Protein AF-A0A9X0UKI7-F1 (afdb_monomer_lite)

pLDDT: mean 76.31, std 12.44, range [41.66, 95.06]

Radius of gyration: 17.37 Å; chains: 1; bounding box: 37×34×58 Å

Foldseek 3Di:
DKKKWKKFKDKDWDFDDDPPDTQTAIEIDIDTPFIEPDDDPDDDPRIDIDIDDAQDDLQAKKKWKKWWKWFADPSGYIYIDMDTPAMDRDPVQSVQQQVQQVVQQVVPVPQRDQKGWGWYQDRVRDTDTDIDGDPQRPDGMGGDGIDIDTHHYDD

Structure (mmCIF, N/CA/C/O backbone):
data_AF-A0A9X0UKI7-F1
#
_entry.id   AF-A0A9X0UKI7-F1
#
loop_
_atom_site.group_PDB
_atom_site.id
_atom_site.type_symbol
_atom_site.label_atom_id
_atom_site.label_alt_id
_atom_site.label_comp_id
_atom_site.label_asym_id
_atom_site.label_entity_id
_atom_site.label_seq_id
_atom_site.pdbx_PDB_ins_code
_atom_site.Cartn_x
_atom_site.Cartn_y
_atom_site.Cartn_z
_atom_site.occupancy
_atom_site.B_iso_or_equiv
_atom_site.auth_seq_id
_atom_site.auth_comp_id
_atom_site.auth_asym_id
_atom_site.auth_atom_id
_atom_site.pdbx_PDB_model_num
ATOM 1 N N . MET A 1 1 ? -9.272 -5.721 16.093 1.00 71.44 1 MET A N 1
ATOM 2 C CA . MET A 1 1 ? -9.821 -6.821 15.276 1.00 71.44 1 MET A CA 1
ATOM 3 C C . MET A 1 1 ? -8.722 -7.386 14.375 1.00 71.44 1 MET A C 1
ATOM 5 O O . MET A 1 1 ? -7.779 -6.663 14.072 1.00 71.44 1 MET A O 1
ATOM 9 N N . ASN A 1 2 ? -8.789 -8.667 13.996 1.00 71.94 2 ASN A N 1
ATOM 10 C CA . ASN A 1 2 ? -7.942 -9.182 12.913 1.00 71.94 2 ASN A CA 1
ATOM 11 C C . ASN A 1 2 ? -8.620 -8.828 11.590 1.00 71.94 2 ASN A C 1
ATOM 13 O O . ASN A 1 2 ? -9.802 -9.121 11.426 1.00 71.94 2 ASN A O 1
ATOM 17 N N . LEU A 1 3 ? -7.880 -8.199 10.688 1.00 77.31 3 LEU A N 1
ATOM 18 C CA . LEU A 1 3 ? -8.311 -7.898 9.335 1.00 77.31 3 LEU A CA 1
ATOM 19 C C . LEU A 1 3 ? -7.463 -8.732 8.380 1.00 77.31 3 LEU A C 1
ATOM 21 O O . LEU A 1 3 ? -6.238 -8.747 8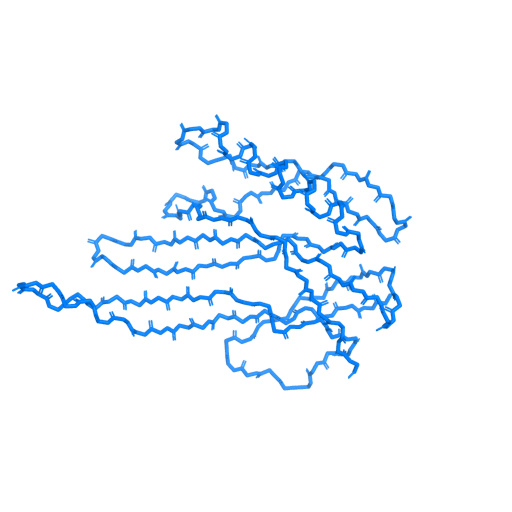.489 1.00 77.31 3 LEU A O 1
ATOM 25 N N . TYR A 1 4 ? -8.102 -9.419 7.450 1.00 80.56 4 TYR A N 1
ATOM 26 C CA . TYR A 1 4 ? -7.416 -10.143 6.396 1.00 80.56 4 TYR A CA 1
ATOM 27 C C . TYR A 1 4 ? -7.635 -9.402 5.088 1.00 80.56 4 TYR A C 1
ATOM 29 O O . TYR A 1 4 ? -8.767 -9.316 4.614 1.00 80.56 4 TYR A O 1
ATOM 37 N N . ILE A 1 5 ? -6.576 -8.849 4.509 1.00 81.19 5 ILE A N 1
ATOM 38 C CA . ILE A 1 5 ? -6.685 -8.158 3.226 1.00 81.19 5 ILE A CA 1
ATOM 39 C C . ILE A 1 5 ? -6.428 -9.166 2.124 1.00 81.19 5 ILE A C 1
ATOM 41 O O . ILE A 1 5 ? -5.405 -9.849 2.123 1.00 81.19 5 ILE A O 1
ATOM 45 N N . LEU A 1 6 ? -7.403 -9.273 1.228 1.00 80.81 6 LEU A N 1
ATOM 46 C CA . LEU A 1 6 ? -7.337 -10.116 0.051 1.00 80.81 6 LEU A CA 1
ATOM 47 C C . LEU A 1 6 ? -6.743 -9.299 -1.091 1.00 80.81 6 LEU A C 1
ATOM 49 O O . LEU A 1 6 ? -7.315 -8.287 -1.507 1.00 80.81 6 LEU A O 1
ATOM 53 N N . THR A 1 7 ? -5.594 -9.750 -1.566 1.00 79.25 7 THR A N 1
ATOM 54 C CA . THR A 1 7 ? -4.892 -9.187 -2.711 1.00 79.25 7 THR A CA 1
ATOM 55 C C . THR A 1 7 ? -5.012 -10.174 -3.867 1.00 79.25 7 THR A C 1
ATOM 57 O O . THR A 1 7 ? -5.060 -11.393 -3.662 1.00 79.25 7 THR A O 1
ATOM 60 N N . GLU A 1 8 ? -5.124 -9.658 -5.083 1.00 76.94 8 GLU A N 1
ATOM 61 C CA . GLU A 1 8 ? -5.239 -10.477 -6.284 1.00 76.94 8 GLU A CA 1
ATOM 62 C C . GLU A 1 8 ? -4.305 -9.945 -7.372 1.00 76.94 8 GLU A C 1
ATOM 64 O O . GLU A 1 8 ? -4.184 -8.735 -7.584 1.00 76.94 8 GLU A O 1
ATOM 69 N N . GLU A 1 9 ? -3.650 -10.875 -8.061 1.00 71.75 9 GLU A N 1
ATOM 70 C CA . GLU A 1 9 ? -2.909 -10.601 -9.287 1.00 71.75 9 GLU A CA 1
ATOM 71 C C . GLU A 1 9 ? -3.689 -11.180 -10.467 1.00 71.75 9 GLU A C 1
ATOM 73 O O . GLU A 1 9 ? -4.000 -12.374 -10.514 1.00 71.75 9 GLU A O 1
ATOM 78 N N . VAL A 1 10 ? -4.032 -10.318 -11.420 1.00 71.25 10 VAL A N 1
ATOM 79 C CA . VAL A 1 10 ? -4.778 -10.679 -12.622 1.00 71.25 10 VAL A CA 1
ATOM 80 C C . VAL A 1 10 ? -3.859 -10.546 -13.822 1.00 71.25 10 VAL A C 1
ATOM 82 O O . VAL A 1 10 ? -3.583 -9.451 -14.304 1.00 71.25 10 VAL A O 1
ATOM 85 N N . THR A 1 11 ? -3.399 -11.684 -14.323 1.00 69.06 11 THR A N 1
ATOM 86 C CA . THR A 1 11 ? -2.570 -11.762 -15.524 1.00 69.06 11 THR A CA 1
ATOM 87 C C . THR A 1 11 ? -3.441 -11.923 -16.766 1.00 69.06 11 THR A C 1
ATOM 89 O O . THR A 1 11 ? -4.299 -12.805 -16.828 1.00 69.06 11 THR A O 1
ATOM 92 N N . ARG A 1 12 ? -3.218 -11.075 -17.772 1.00 66.94 12 ARG A N 1
ATOM 93 C CA . ARG A 1 12 ? -3.866 -11.139 -19.086 1.00 66.94 12 ARG A CA 1
ATOM 94 C C . ARG A 1 12 ? -2.838 -11.063 -20.206 1.00 66.94 12 ARG A C 1
ATOM 96 O O . ARG A 1 12 ? -1.921 -10.245 -20.164 1.00 66.94 12 ARG A O 1
ATOM 103 N N . ASP A 1 13 ? -3.041 -11.874 -21.236 1.00 65.00 13 ASP A N 1
ATOM 104 C CA . ASP A 1 13 ? -2.265 -11.781 -22.468 1.00 65.00 13 ASP A CA 1
ATOM 105 C C . ASP A 1 13 ? -2.752 -10.589 -23.293 1.00 65.00 13 ASP A C 1
ATOM 107 O O . ASP A 1 13 ? -3.955 -10.393 -23.501 1.00 65.00 13 ASP A O 1
ATOM 111 N N . VAL A 1 14 ? -1.812 -9.778 -23.763 1.00 59.47 14 VAL A N 1
ATOM 112 C CA . VAL A 1 14 ? -2.074 -8.611 -24.596 1.00 59.47 14 VAL A CA 1
ATOM 113 C C . VAL A 1 14 ? -1.298 -8.757 -25.893 1.00 59.47 14 VAL A C 1
ATOM 115 O O . VAL A 1 14 ? -0.071 -8.818 -25.917 1.00 59.47 14 VAL A O 1
ATOM 118 N N . VAL A 1 15 ? -2.039 -8.784 -26.997 1.00 54.75 15 VAL A N 1
ATOM 119 C CA . VAL A 1 15 ? -1.458 -8.739 -28.338 1.00 54.75 15 VAL A CA 1
ATOM 120 C C . VAL A 1 15 ? -1.460 -7.287 -28.792 1.00 54.75 15 VAL A C 1
ATOM 122 O O . VAL A 1 15 ? -2.512 -6.732 -29.126 1.00 54.75 15 VAL A O 1
ATOM 125 N N . ALA A 1 16 ? -0.286 -6.660 -28.799 1.00 53.72 16 ALA A N 1
ATOM 126 C CA . ALA A 1 16 ? -0.108 -5.367 -29.442 1.00 53.72 16 ALA A CA 1
ATOM 127 C C . ALA A 1 16 ? 0.205 -5.607 -30.925 1.00 53.72 16 ALA A C 1
ATOM 129 O O . ALA A 1 16 ? 1.275 -6.105 -31.275 1.00 53.72 16 ALA A O 1
ATOM 130 N N . LYS A 1 17 ? -0.743 -5.266 -31.806 1.00 43.34 17 LYS A N 1
ATOM 131 C CA . LYS A 1 17 ? -0.506 -5.251 -33.255 1.00 43.34 17 LYS A CA 1
ATOM 132 C C . LYS A 1 17 ? 0.257 -3.985 -33.628 1.00 43.34 17 LYS A C 1
ATOM 134 O O . LYS A 1 17 ? -0.356 -2.933 -33.802 1.00 43.34 17 LYS A O 1
ATOM 139 N N . GLU A 1 18 ? 1.569 -4.092 -33.797 1.00 45.00 18 GLU A N 1
ATOM 140 C CA . GLU A 1 18 ? 2.322 -3.116 -34.585 1.00 45.00 18 GLU A CA 1
ATOM 141 C C . GLU A 1 18 ? 2.541 -3.629 -36.010 1.00 45.00 18 GLU A C 1
ATOM 143 O O . GLU A 1 18 ? 2.506 -4.825 -36.284 1.00 45.00 18 GLU A O 1
ATOM 148 N N . VAL A 1 19 ? 2.732 -2.689 -36.940 1.00 45.59 19 VAL A N 1
ATOM 149 C CA . VAL A 1 19 ? 2.633 -2.850 -38.405 1.00 45.59 19 VAL A CA 1
ATOM 150 C C . VAL A 1 19 ? 3.577 -3.913 -38.994 1.00 45.59 19 VAL A C 1
ATOM 152 O O . VAL A 1 19 ? 3.415 -4.266 -40.160 1.00 45.59 19 VAL A O 1
ATOM 155 N N . TYR A 1 20 ? 4.511 -4.477 -38.220 1.00 41.66 20 TYR A N 1
ATOM 156 C CA . TYR A 1 20 ? 5.420 -5.502 -38.726 1.00 41.66 20 TYR A CA 1
ATOM 157 C C . TYR A 1 20 ? 5.582 -6.772 -37.884 1.00 41.66 20 TYR A C 1
ATOM 159 O O . TYR A 1 20 ? 5.906 -7.766 -38.520 1.00 41.66 20 TYR A O 1
ATOM 167 N N . TRP A 1 21 ? 5.286 -6.817 -36.572 1.00 42.66 21 TRP A N 1
ATOM 168 C CA . TRP A 1 21 ? 5.357 -8.037 -35.733 1.00 42.66 21 TRP A CA 1
ATOM 169 C C . TRP A 1 21 ? 4.210 -8.097 -34.705 1.00 42.66 21 TRP A C 1
ATOM 171 O O . TRP A 1 21 ? 3.807 -7.068 -34.163 1.00 42.66 21 TRP A O 1
ATOM 181 N N . ASP A 1 22 ? 3.707 -9.305 -34.416 1.00 48.62 22 ASP A N 1
ATOM 182 C CA . ASP A 1 22 ? 2.845 -9.537 -33.251 1.00 48.62 22 ASP A CA 1
ATOM 183 C C . ASP A 1 22 ? 3.731 -9.506 -31.996 1.00 48.62 22 ASP A C 1
ATOM 185 O O . ASP A 1 22 ? 4.497 -10.441 -31.756 1.00 48.62 22 ASP A O 1
ATOM 189 N N . ASN A 1 23 ? 3.645 -8.440 -31.196 1.00 49.34 23 ASN A N 1
ATOM 190 C CA . ASN A 1 23 ? 4.264 -8.428 -29.873 1.00 49.34 23 ASN A CA 1
ATOM 191 C C . ASN A 1 23 ? 3.319 -9.130 -28.896 1.00 49.34 23 ASN A C 1
ATOM 193 O O . ASN A 1 23 ? 2.223 -8.641 -28.602 1.00 49.34 23 ASN A O 1
ATOM 197 N N . TRP A 1 24 ? 3.753 -10.294 -28.417 1.00 53.22 24 TRP A N 1
ATOM 198 C CA . TRP A 1 24 ? 3.101 -11.024 -27.338 1.00 53.22 24 TRP A CA 1
ATOM 199 C C . TRP A 1 24 ? 3.631 -10.458 -26.027 1.00 53.22 24 TRP A C 1
ATOM 201 O O . TRP A 1 24 ? 4.772 -10.717 -25.658 1.00 53.22 24 TRP A O 1
ATOM 211 N N . GLY A 1 25 ? 2.821 -9.643 -25.360 1.00 55.75 25 GLY A N 1
ATOM 212 C CA . GLY A 1 25 ? 3.113 -9.151 -24.022 1.00 55.75 25 GLY A CA 1
ATOM 213 C C . GLY A 1 25 ? 2.122 -9.750 -23.037 1.00 55.75 25 GLY A C 1
ATOM 214 O O . GLY A 1 25 ? 0.936 -9.866 -23.330 1.00 55.75 25 GLY A O 1
ATOM 215 N N . THR A 1 26 ? 2.578 -10.107 -21.849 1.00 58.62 26 THR A N 1
ATOM 216 C CA . THR A 1 26 ? 1.676 -10.381 -20.731 1.00 58.62 26 THR A CA 1
ATOM 217 C C . THR A 1 26 ? 1.580 -9.112 -19.893 1.00 58.62 26 THR A C 1
ATOM 219 O O . THR A 1 26 ? 2.606 -8.476 -19.679 1.00 58.62 26 THR A O 1
ATOM 222 N N . ILE A 1 27 ? 0.378 -8.731 -19.449 1.00 63.00 27 ILE A N 1
ATOM 223 C CA . ILE A 1 27 ? 0.159 -7.679 -18.447 1.00 63.00 27 ILE A CA 1
ATOM 224 C C . ILE A 1 27 ? -0.405 -8.337 -17.194 1.00 63.00 27 ILE A C 1
ATOM 226 O O . ILE A 1 27 ? -1.475 -8.942 -17.240 1.00 63.00 27 ILE A O 1
ATOM 230 N N . THR A 1 28 ? 0.288 -8.183 -16.072 1.00 66.19 28 THR A N 1
ATOM 231 C CA . THR A 1 28 ? -0.231 -8.547 -14.748 1.00 66.19 28 THR A CA 1
ATOM 232 C C . THR A 1 28 ? -0.682 -7.283 -14.024 1.00 66.19 28 THR A C 1
ATOM 234 O O . THR A 1 28 ? 0.074 -6.326 -13.919 1.00 66.19 28 THR A O 1
ATOM 237 N N . ASP A 1 29 ? -1.929 -7.256 -13.561 1.00 67.69 29 ASP A N 1
ATOM 238 C CA . ASP A 1 29 ? -2.512 -6.151 -12.801 1.00 67.69 29 ASP A CA 1
ATOM 239 C C . ASP A 1 29 ? -2.697 -6.567 -11.332 1.00 67.69 29 ASP A C 1
ATOM 241 O O . ASP A 1 29 ? -3.151 -7.674 -11.052 1.00 67.69 29 ASP A O 1
ATOM 245 N N . TYR A 1 30 ? -2.380 -5.672 -10.390 1.00 73.19 30 TYR A N 1
ATOM 246 C CA . TYR A 1 30 ? -2.591 -5.888 -8.952 1.00 73.19 30 TYR A CA 1
ATOM 247 C C . TYR A 1 30 ? -3.797 -5.096 -8.426 1.00 73.19 30 TYR A C 1
ATOM 249 O O . TYR A 1 30 ? -3.883 -3.861 -8.587 1.00 73.19 30 TYR A O 1
ATOM 257 N N . SER A 1 31 ? -4.696 -5.792 -7.727 1.00 73.50 31 SER A N 1
ATOM 258 C CA . SER A 1 31 ? -5.877 -5.220 -7.075 1.00 73.50 31 SER A CA 1
ATOM 259 C C . SER A 1 31 ? -6.088 -5.731 -5.648 1.00 73.50 31 SER A C 1
ATOM 261 O O . SER A 1 31 ? -5.540 -6.740 -5.208 1.00 73.50 31 SER A O 1
ATOM 263 N N . LEU A 1 32 ? -6.882 -4.965 -4.897 1.00 77.94 32 LEU A N 1
ATOM 264 C CA . LEU A 1 32 ? -7.380 -5.340 -3.579 1.00 77.94 32 LEU A CA 1
ATOM 265 C C . LEU A 1 32 ? -8.848 -5.730 -3.717 1.00 77.94 32 LEU A C 1
ATOM 267 O O . LEU A 1 32 ? -9.674 -4.884 -4.061 1.00 77.94 32 LEU A O 1
ATOM 271 N N . SER A 1 33 ? -9.174 -6.985 -3.430 1.00 73.38 33 SER A N 1
ATOM 272 C CA . SER A 1 33 ? -10.542 -7.494 -3.566 1.00 73.38 33 SER A CA 1
ATOM 273 C C . SER A 1 33 ? -11.407 -7.159 -2.341 1.00 73.38 33 SER A C 1
ATOM 275 O O . SER A 1 33 ? -12.632 -7.149 -2.438 1.00 73.38 33 SER A O 1
ATOM 277 N N . GLY A 1 34 ? -10.796 -6.901 -1.177 1.00 76.50 34 GLY A N 1
ATOM 278 C CA . GLY A 1 34 ? -11.511 -6.485 0.035 1.00 76.50 34 GLY A CA 1
ATOM 279 C C . GLY A 1 34 ? -10.775 -6.783 1.343 1.00 76.50 34 GLY A C 1
ATOM 280 O O . GLY A 1 34 ? -9.768 -7.494 1.367 1.00 76.50 34 GLY A O 1
ATOM 281 N N . ALA A 1 35 ? -11.305 -6.243 2.441 1.00 81.88 35 ALA A N 1
ATOM 282 C CA . ALA A 1 35 ? -10.821 -6.472 3.796 1.00 81.88 35 ALA A CA 1
ATOM 283 C C . ALA A 1 35 ? -11.812 -7.344 4.572 1.00 81.88 35 ALA A C 1
ATOM 285 O O . ALA A 1 35 ? -12.956 -6.958 4.768 1.00 81.88 35 ALA A O 1
ATOM 286 N N . TYR A 1 36 ? -11.382 -8.506 5.048 1.00 81.56 36 TYR A N 1
ATOM 287 C CA . TYR A 1 36 ? -12.255 -9.503 5.659 1.00 81.56 36 TYR A CA 1
ATOM 288 C C . TYR A 1 36 ? -12.027 -9.593 7.166 1.00 81.56 36 TYR A C 1
ATOM 290 O O . TYR A 1 36 ? -10.890 -9.672 7.631 1.00 81.56 36 TYR A O 1
ATOM 298 N N . ILE A 1 37 ? -13.109 -9.638 7.944 1.00 79.88 37 ILE A N 1
ATOM 299 C CA . ILE A 1 37 ? -13.035 -9.842 9.404 1.00 79.88 37 ILE A CA 1
ATOM 300 C C . ILE A 1 37 ? -12.717 -11.307 9.740 1.00 79.88 37 ILE A C 1
ATOM 302 O O . ILE A 1 37 ? -12.053 -11.621 10.733 1.00 79.88 37 ILE A O 1
ATOM 306 N N . LYS A 1 38 ? -13.184 -12.223 8.891 1.00 79.06 38 LYS A N 1
ATOM 307 C CA . LYS A 1 38 ? -12.922 -13.659 8.980 1.00 79.06 38 LYS A CA 1
ATOM 308 C C . LYS A 1 38 ? -12.142 -14.099 7.759 1.00 79.06 38 LYS A C 1
ATOM 310 O O . LYS A 1 38 ? -12.453 -13.693 6.646 1.00 79.06 38 LYS A O 1
ATOM 315 N N . LYS A 1 39 ? -11.148 -14.960 7.962 1.00 76.56 39 LYS A N 1
ATOM 316 C CA . LYS A 1 39 ? -10.405 -15.550 6.852 1.00 76.56 39 LYS A CA 1
ATOM 317 C C . LYS A 1 39 ? -11.376 -16.384 5.992 1.00 76.56 39 LYS A C 1
ATOM 319 O O . LYS A 1 39 ? -11.973 -17.308 6.543 1.00 76.56 39 LYS A O 1
ATOM 324 N N . PRO A 1 40 ? -11.539 -16.091 4.690 1.00 71.31 40 PRO A N 1
ATOM 325 C CA . PRO A 1 40 ? -12.287 -16.939 3.771 1.00 71.31 40 PRO A CA 1
ATOM 326 C C . PRO A 1 40 ? -11.717 -18.360 3.758 1.00 71.31 40 PRO A C 1
ATOM 328 O O . PRO A 1 40 ? -10.499 -18.550 3.751 1.00 71.31 40 PRO A O 1
ATOM 331 N N . GLU A 1 41 ? -12.596 -19.360 3.747 1.00 72.69 41 GLU A N 1
ATOM 332 C CA . GLU A 1 41 ? -12.198 -20.775 3.794 1.00 72.69 41 GLU A CA 1
ATOM 333 C C . GLU A 1 41 ? -11.574 -21.264 2.478 1.00 72.69 41 GLU A C 1
ATOM 335 O O . GLU A 1 41 ? -10.775 -22.199 2.481 1.00 72.69 41 GLU A O 1
ATOM 340 N N . LEU A 1 42 ? -11.903 -20.617 1.354 1.00 71.81 42 LEU A N 1
ATOM 341 C CA . LEU A 1 42 ? -11.420 -20.975 0.023 1.00 71.81 42 LEU A CA 1
ATOM 342 C C . LEU A 1 42 ? -10.866 -19.744 -0.694 1.00 71.81 42 LEU A C 1
ATOM 344 O O . LEU A 1 42 ? -11.585 -18.776 -0.938 1.00 71.81 42 LEU A O 1
ATOM 348 N N . LEU A 1 43 ? -9.590 -19.816 -1.069 1.00 73.56 43 LEU A N 1
ATOM 349 C CA . LEU A 1 43 ? -8.935 -18.840 -1.934 1.00 73.56 43 LEU A CA 1
ATOM 350 C C . LEU A 1 43 ? -8.891 -19.384 -3.360 1.00 73.56 43 LEU A C 1
ATOM 352 O O . LEU A 1 43 ? -8.553 -20.549 -3.580 1.00 73.56 43 LEU A O 1
ATOM 356 N N . LYS A 1 44 ? -9.244 -18.547 -4.336 1.00 75.62 44 LYS A N 1
ATOM 357 C CA . LYS A 1 44 ? -9.064 -18.885 -5.752 1.00 75.62 44 LYS A CA 1
ATOM 358 C C . LYS A 1 44 ? -7.568 -18.798 -6.109 1.00 75.62 44 LYS A C 1
ATOM 360 O O . LYS A 1 44 ? -6.834 -18.061 -5.449 1.00 75.62 44 LYS A O 1
ATOM 365 N N . PRO A 1 45 ? -7.102 -19.498 -7.159 1.00 71.44 45 PRO A N 1
ATOM 366 C CA . PRO A 1 45 ? -5.749 -19.301 -7.681 1.00 71.44 45 PRO A CA 1
ATOM 367 C C . PRO A 1 45 ? -5.454 -17.812 -7.932 1.00 71.44 45 PRO A C 1
ATOM 369 O O . PRO A 1 45 ? -6.345 -17.076 -8.356 1.00 71.44 45 PRO A O 1
ATOM 372 N N . GLY A 1 46 ? -4.233 -17.367 -7.620 1.00 66.44 46 GLY A N 1
ATOM 373 C CA . GLY A 1 46 ? -3.815 -15.961 -7.754 1.00 66.44 46 GLY A CA 1
ATOM 374 C C . GLY A 1 46 ? -4.259 -15.026 -6.621 1.00 66.44 46 GLY A C 1
ATOM 375 O O . GLY A 1 46 ? -3.902 -13.854 -6.637 1.00 66.44 46 GLY A O 1
ATOM 376 N N . HIS A 1 47 ? -5.005 -15.523 -5.628 1.00 72.88 47 HIS A N 1
ATOM 377 C CA . HIS A 1 47 ? -5.359 -14.741 -4.444 1.00 72.88 47 HIS A CA 1
ATOM 378 C C . HIS A 1 47 ? -4.358 -14.980 -3.316 1.00 72.88 47 HIS A C 1
ATOM 380 O O . HIS A 1 47 ? -4.054 -16.129 -2.977 1.00 72.88 47 HIS A O 1
ATOM 386 N N . GLN A 1 48 ? -3.908 -13.899 -2.688 1.00 76.19 48 GLN A N 1
ATOM 387 C CA . GLN A 1 48 ? -3.098 -13.944 -1.478 1.00 76.19 48 GLN A CA 1
ATOM 388 C C . GLN A 1 48 ? -3.809 -13.222 -0.335 1.00 76.19 48 GLN A C 1
ATOM 390 O O . GLN A 1 48 ? -4.673 -12.371 -0.539 1.00 76.19 48 GLN A O 1
ATOM 395 N N . MET A 1 49 ? -3.479 -13.614 0.895 1.00 73.06 49 MET A N 1
ATOM 396 C CA . MET A 1 49 ? -4.026 -12.977 2.083 1.00 73.06 49 MET A CA 1
ATOM 397 C C . MET A 1 49 ? -2.936 -12.620 3.061 1.00 73.06 49 MET A C 1
ATOM 399 O O . MET A 1 49 ? -2.169 -13.480 3.496 1.00 73.06 49 MET A O 1
ATOM 403 N N . GLU A 1 50 ? -2.987 -11.377 3.505 1.00 75.50 50 GLU A N 1
ATOM 404 C CA . GLU A 1 50 ? -2.140 -10.878 4.570 1.00 75.50 50 GLU A CA 1
ATOM 405 C C . GLU A 1 50 ? -3.001 -10.504 5.775 1.00 75.50 50 GLU A C 1
ATOM 407 O O . GLU A 1 50 ? -4.060 -9.880 5.652 1.00 75.50 50 GLU A O 1
ATOM 412 N N . GLN A 1 51 ? -2.566 -10.944 6.957 1.00 75.62 51 GLN A N 1
ATOM 413 C CA . GLN A 1 51 ? -3.253 -10.662 8.209 1.00 75.62 51 GLN A CA 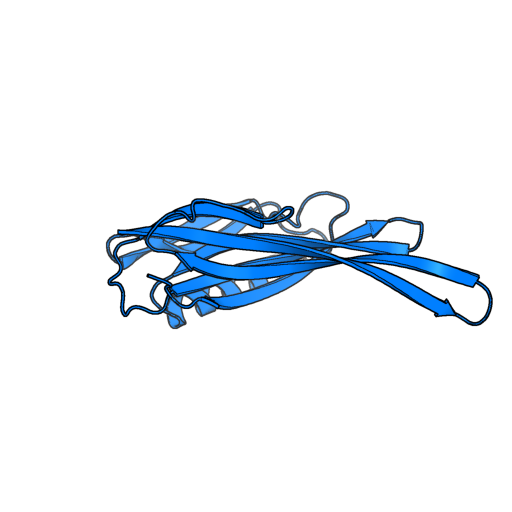1
ATOM 414 C C . GLN A 1 51 ? -2.656 -9.419 8.863 1.00 75.62 51 GLN A C 1
ATOM 416 O O . GLN A 1 51 ? -1.470 -9.378 9.184 1.00 75.62 51 GLN A O 1
ATOM 421 N N . TYR A 1 52 ? -3.526 -8.466 9.170 1.00 71.00 52 TYR A N 1
ATOM 422 C CA . TYR A 1 52 ? -3.207 -7.250 9.895 1.00 71.00 52 TYR A CA 1
ATOM 423 C C . TYR A 1 52 ? -4.010 -7.198 11.188 1.00 71.00 52 TYR A C 1
ATOM 425 O O . TYR A 1 52 ? -5.201 -7.516 11.230 1.00 71.00 52 TYR A O 1
ATOM 433 N N . LYS A 1 53 ? -3.358 -6.791 12.274 1.00 68.62 53 LYS A N 1
ATOM 434 C CA . LYS A 1 53 ? -4.056 -6.433 13.505 1.00 68.62 53 LYS A CA 1
ATOM 435 C C . LYS A 1 53 ? -4.311 -4.934 13.444 1.00 68.62 53 LYS A C 1
ATOM 437 O O . LYS A 1 53 ? -3.369 -4.183 13.236 1.00 68.62 53 LYS A O 1
ATOM 442 N N . LEU A 1 54 ? -5.581 -4.548 13.534 1.00 67.81 54 LEU A N 1
ATOM 443 C CA . LEU A 1 54 ? -6.020 -3.155 13.483 1.00 67.81 54 LEU A CA 1
ATOM 444 C C . LEU A 1 54 ? -7.085 -2.919 14.550 1.00 67.81 54 LEU A C 1
ATOM 446 O O . LEU A 1 54 ? -7.981 -3.747 14.746 1.00 67.81 54 LEU A O 1
ATOM 450 N N . SER A 1 55 ? -7.031 -1.783 15.236 1.00 67.38 55 SER A N 1
ATOM 451 C CA . SER A 1 55 ? -8.071 -1.374 16.186 1.00 67.38 55 SER A CA 1
ATOM 452 C C . SER A 1 55 ? -9.225 -0.665 15.460 1.00 67.38 55 SER A C 1
ATOM 454 O O . SER A 1 55 ? -9.308 0.561 15.445 1.00 67.38 55 SER A O 1
ATOM 456 N N . ILE A 1 56 ? -10.078 -1.452 14.795 1.00 72.25 56 ILE A N 1
ATOM 457 C CA . ILE A 1 56 ? -11.206 -0.987 13.969 1.00 72.25 56 ILE A CA 1
ATOM 458 C C . ILE A 1 56 ? -12.509 -1.718 14.303 1.00 72.25 56 ILE A C 1
ATOM 460 O O . ILE A 1 56 ? -12.479 -2.896 14.676 1.00 72.25 56 ILE A O 1
ATOM 464 N N . ASP A 1 57 ? -13.628 -1.018 14.106 1.00 68.69 57 ASP A N 1
ATOM 465 C CA . ASP A 1 57 ? -14.987 -1.559 14.171 1.00 68.69 57 ASP A CA 1
ATOM 466 C C . ASP A 1 57 ? -15.450 -2.031 12.783 1.00 68.69 57 ASP A C 1
ATOM 468 O O . ASP A 1 57 ? -14.904 -1.629 11.756 1.00 68.69 57 ASP A O 1
ATOM 472 N N . ALA A 1 58 ? -16.470 -2.892 12.731 1.00 67.50 58 ALA A N 1
ATOM 473 C CA . ALA A 1 58 ? -16.939 -3.497 11.480 1.00 67.50 58 ALA A CA 1
ATOM 474 C C . ALA A 1 58 ? -17.597 -2.502 10.499 1.00 67.50 58 ALA A C 1
ATOM 476 O O . ALA A 1 58 ? -17.769 -2.834 9.330 1.00 67.50 58 ALA A O 1
ATOM 477 N N . GLU A 1 59 ? -17.957 -1.304 10.968 1.00 70.50 59 GLU A N 1
ATOM 478 C CA . GLU A 1 59 ? -18.503 -0.204 10.157 1.00 70.50 59 GLU A CA 1
ATOM 479 C C . GLU A 1 59 ? -17.418 0.769 9.66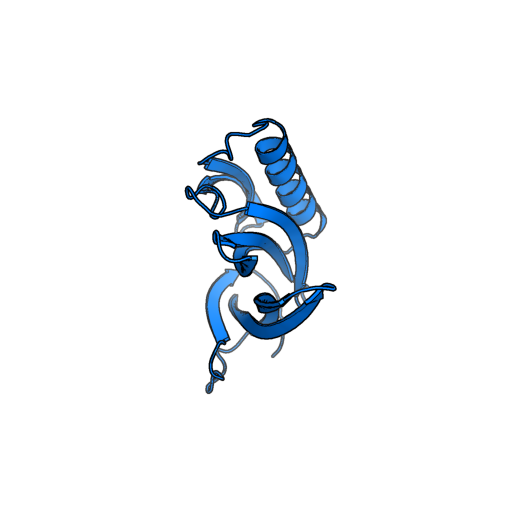7 1.00 70.50 59 GLU A C 1
ATOM 481 O O . GLU A 1 59 ? -17.712 1.731 8.959 1.00 70.50 59 GLU A O 1
ATOM 486 N N . CYS A 1 60 ? -16.157 0.563 10.059 1.00 76.31 60 CYS A N 1
ATOM 487 C CA . CYS A 1 60 ? -15.069 1.433 9.640 1.00 76.31 60 CYS A CA 1
ATOM 488 C C . CYS A 1 60 ? -14.707 1.218 8.166 1.00 76.31 60 CYS A C 1
ATOM 490 O O . CYS A 1 60 ? -14.739 0.110 7.640 1.00 76.31 60 CYS A O 1
ATOM 492 N N . THR A 1 61 ? -14.253 2.288 7.524 1.00 82.19 61 THR A N 1
ATOM 493 C CA . THR A 1 61 ? -13.560 2.211 6.239 1.00 82.19 61 THR A CA 1
ATOM 494 C C . THR A 1 61 ? -12.064 2.044 6.485 1.00 82.19 61 THR A C 1
ATOM 496 O O . THR A 1 61 ? -11.490 2.748 7.319 1.00 82.19 61 THR A O 1
ATOM 499 N N . VAL A 1 62 ? -11.419 1.140 5.747 1.00 88.19 62 VAL A N 1
ATOM 500 C CA . VAL A 1 62 ? -9.961 0.970 5.772 1.00 88.19 62 VAL A CA 1
ATOM 501 C C . VAL A 1 62 ? -9.371 1.581 4.509 1.00 88.19 62 VAL A C 1
ATOM 503 O O . VAL A 1 62 ? -9.921 1.439 3.423 1.00 88.19 62 VAL A O 1
ATOM 506 N N . TYR A 1 63 ? -8.235 2.253 4.643 1.00 90.00 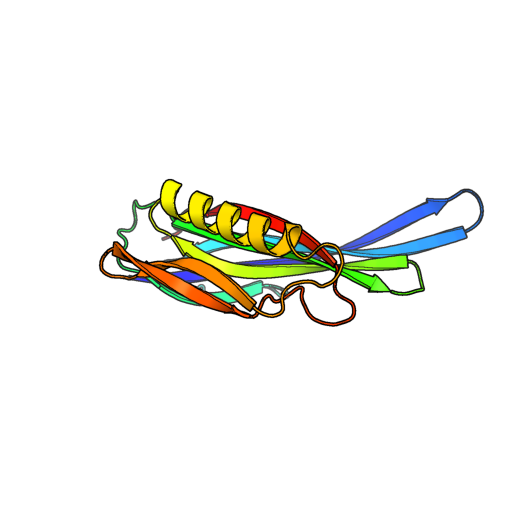63 TYR A N 1
ATOM 507 C CA . TYR A 1 63 ? -7.497 2.828 3.525 1.00 90.00 63 TYR A CA 1
ATOM 508 C C . TYR A 1 63 ? -6.175 2.088 3.376 1.00 90.00 63 TYR A C 1
ATOM 510 O O . TYR A 1 63 ? -5.355 2.079 4.292 1.00 90.00 63 TYR A O 1
ATOM 518 N N . ALA A 1 64 ? -5.964 1.457 2.231 1.00 89.62 64 ALA A N 1
ATOM 519 C CA . ALA A 1 64 ? -4.746 0.726 1.927 1.00 89.62 64 ALA A CA 1
ATOM 520 C C . ALA A 1 64 ? -3.805 1.590 1.088 1.00 89.62 64 ALA A C 1
ATOM 522 O O . ALA A 1 64 ? -4.215 2.161 0.079 1.00 89.62 64 ALA A O 1
ATOM 523 N N . LEU A 1 65 ? -2.541 1.661 1.493 1.00 90.56 65 LEU A N 1
ATOM 524 C CA . LEU A 1 65 ? -1.478 2.249 0.693 1.00 90.56 65 LEU A CA 1
ATOM 525 C C . LEU A 1 65 ? -0.858 1.150 -0.164 1.00 90.56 65 LEU A C 1
ATOM 527 O O . LEU A 1 65 ? -0.220 0.237 0.363 1.00 90.56 65 LEU A O 1
ATOM 531 N N . VAL A 1 66 ? -1.055 1.238 -1.475 1.00 89.31 66 VAL A N 1
ATOM 532 C CA . VAL A 1 66 ? -0.626 0.216 -2.430 1.00 89.31 66 VAL A CA 1
ATOM 533 C C . VAL A 1 66 ? 0.417 0.790 -3.366 1.00 89.31 66 VAL A C 1
ATOM 535 O O . VAL A 1 66 ? 0.194 1.813 -4.015 1.00 89.31 66 VAL A O 1
ATOM 538 N N . LEU A 1 67 ? 1.545 0.098 -3.458 1.00 87.19 67 LEU A N 1
ATOM 539 C CA . LEU A 1 67 ? 2.575 0.371 -4.442 1.00 87.19 67 LEU A CA 1
ATOM 540 C C . LEU A 1 67 ? 2.318 -0.466 -5.692 1.00 87.19 67 LEU A C 1
ATOM 542 O O . LEU A 1 67 ? 2.084 -1.665 -5.584 1.00 87.19 67 LEU 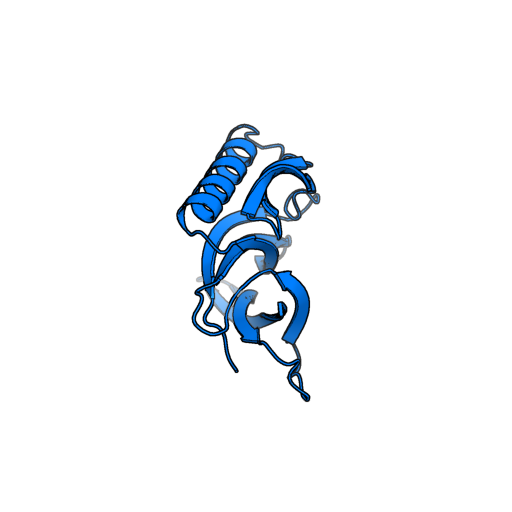A O 1
ATOM 546 N N . ARG A 1 68 ? 2.408 0.156 -6.868 1.00 84.62 68 ARG A N 1
ATOM 547 C CA . ARG A 1 68 ? 2.389 -0.524 -8.165 1.00 84.62 68 ARG A CA 1
ATOM 548 C C . ARG A 1 68 ? 3.682 -0.248 -8.913 1.00 84.62 68 ARG A C 1
ATOM 550 O O . ARG A 1 68 ? 4.154 0.894 -8.964 1.00 84.62 68 ARG A O 1
ATOM 557 N N . TYR A 1 69 ? 4.258 -1.306 -9.453 1.00 80.38 69 TYR A N 1
ATOM 558 C CA . TYR A 1 69 ? 5.525 -1.259 -10.159 1.00 80.38 69 TYR A CA 1
ATOM 559 C C . TYR A 1 69 ? 5.579 -2.348 -11.224 1.00 80.38 69 TYR A C 1
ATOM 561 O O . TYR A 1 69 ? 4.867 -3.335 -11.121 1.00 80.38 69 TYR A O 1
ATOM 569 N N . SER A 1 70 ? 6.416 -2.185 -12.236 1.00 76.56 70 SER A N 1
ATOM 570 C CA . SER A 1 70 ? 6.463 -3.077 -13.390 1.00 76.56 70 SER A CA 1
ATOM 571 C C . SER A 1 70 ? 7.864 -3.610 -13.650 1.00 76.56 70 SER A C 1
ATOM 573 O O . SER A 1 70 ? 8.840 -2.888 -13.501 1.00 76.56 70 SER A O 1
ATOM 575 N N . GLU A 1 71 ? 7.998 -4.857 -14.082 1.00 75.12 71 GLU A N 1
ATOM 576 C CA . GLU A 1 71 ? 9.228 -5.315 -14.737 1.00 75.12 71 GLU A CA 1
ATOM 577 C C . GLU A 1 71 ? 9.035 -5.271 -16.240 1.00 75.12 71 GLU A C 1
ATOM 579 O O . GLU A 1 71 ? 8.068 -5.826 -16.761 1.00 75.12 71 GLU A O 1
ATOM 584 N N . ILE A 1 72 ? 9.977 -4.632 -16.930 1.00 70.00 72 ILE A N 1
ATOM 585 C CA . ILE A 1 72 ? 10.015 -4.610 -18.388 1.00 70.00 72 ILE A CA 1
ATOM 586 C C . ILE A 1 72 ? 11.203 -5.461 -18.819 1.00 70.00 72 ILE A C 1
ATOM 588 O O . ILE A 1 72 ? 12.353 -5.129 -18.520 1.00 70.00 72 ILE A O 1
ATOM 592 N N . ASP A 1 73 ? 10.929 -6.566 -19.510 1.00 65.69 73 ASP A N 1
ATOM 593 C CA . ASP A 1 73 ? 11.985 -7.381 -20.102 1.00 65.69 73 ASP A CA 1
ATOM 594 C C . ASP A 1 73 ? 12.443 -6.816 -21.461 1.00 65.69 73 ASP A C 1
ATOM 596 O O . ASP A 1 73 ? 11.818 -5.941 -22.065 1.00 65.69 73 ASP A O 1
ATOM 600 N N . SER A 1 74 ? 13.575 -7.314 -21.965 1.00 61.94 74 SER A N 1
ATOM 601 C CA . SER A 1 74 ? 14.129 -6.872 -23.256 1.00 61.94 74 SER A CA 1
ATOM 602 C C . SER A 1 74 ? 13.315 -7.325 -24.479 1.00 61.94 74 SER A C 1
ATOM 604 O O . SER A 1 74 ? 13.668 -6.958 -25.598 1.00 61.94 74 SER A O 1
ATOM 606 N N . PHE A 1 75 ? 12.255 -8.113 -24.284 1.00 61.47 75 PHE A N 1
ATOM 607 C CA . PHE A 1 75 ? 11.373 -8.631 -25.332 1.00 61.47 75 PHE A CA 1
ATOM 608 C C . PHE A 1 75 ? 10.025 -7.894 -25.386 1.00 61.47 75 PHE A C 1
ATOM 610 O O . PHE A 1 75 ? 9.203 -8.198 -26.246 1.00 61.47 75 PHE A O 1
ATOM 617 N N . GLY A 1 76 ? 9.818 -6.890 -24.525 1.00 57.31 76 GLY A N 1
ATOM 618 C CA . GLY A 1 76 ? 8.604 -6.075 -24.490 1.00 57.31 76 GLY A CA 1
ATOM 619 C C . GLY A 1 76 ? 7.493 -6.634 -23.598 1.00 57.31 76 GLY A C 1
ATOM 620 O O . GLY A 1 76 ? 6.397 -6.071 -23.594 1.00 57.31 76 GLY A O 1
ATOM 621 N N . SER A 1 77 ? 7.753 -7.695 -22.825 1.00 59.00 77 SER A N 1
ATOM 622 C CA . SER A 1 77 ? 6.829 -8.168 -21.791 1.00 59.00 77 SER A CA 1
ATOM 623 C C . SER A 1 77 ? 6.830 -7.193 -20.615 1.00 59.00 77 SER A C 1
ATOM 625 O O . SER A 1 77 ? 7.890 -6.713 -20.203 1.00 59.00 77 SER A O 1
ATOM 627 N N . ASN A 1 78 ? 5.650 -6.917 -20.054 1.00 65.25 78 ASN A N 1
ATOM 628 C CA . ASN A 1 78 ? 5.496 -6.029 -18.907 1.00 65.25 78 ASN A CA 1
ATOM 629 C C . ASN A 1 78 ? 4.724 -6.727 -17.782 1.00 65.25 78 ASN A C 1
ATOM 631 O O . ASN A 1 78 ? 3.493 -6.762 -17.783 1.00 65.25 78 ASN A O 1
ATOM 635 N N . SER A 1 79 ? 5.437 -7.235 -16.782 1.00 66.88 79 SER A N 1
ATOM 636 C CA . SER A 1 79 ? 4.774 -7.770 -15.596 1.00 66.88 79 SER A CA 1
ATOM 637 C C . SER A 1 79 ? 4.532 -6.648 -14.596 1.00 66.88 79 SER A C 1
ATOM 639 O O . SER A 1 79 ? 5.444 -6.261 -13.866 1.00 66.88 79 SER A O 1
ATOM 641 N N . GLY A 1 80 ? 3.297 -6.151 -14.529 1.00 70.06 80 GLY A N 1
ATOM 642 C CA . GLY A 1 80 ? 2.872 -5.318 -13.413 1.00 70.06 80 GLY A CA 1
ATOM 643 C C . GLY A 1 80 ? 2.822 -6.139 -12.123 1.00 70.06 80 GLY A C 1
ATOM 644 O O . GLY A 1 80 ? 2.404 -7.293 -12.087 1.00 70.06 80 GLY A O 1
ATOM 645 N N . LYS A 1 81 ? 3.309 -5.531 -11.057 1.00 76.31 81 LYS A N 1
ATOM 646 C CA . LYS A 1 81 ? 3.379 -6.047 -9.699 1.00 76.31 81 LYS A CA 1
ATOM 647 C C . LYS A 1 81 ? 2.709 -5.039 -8.782 1.00 76.31 81 LYS A C 1
ATOM 649 O O . LYS A 1 81 ? 2.631 -3.837 -9.076 1.00 76.31 81 LYS A O 1
ATOM 654 N N . GLY A 1 82 ? 2.251 -5.512 -7.637 1.00 78.25 82 GLY A N 1
ATOM 655 C CA . GLY A 1 82 ? 1.809 -4.616 -6.590 1.00 78.25 82 GLY A CA 1
ATOM 656 C C . GLY A 1 82 ? 2.057 -5.181 -5.214 1.00 78.25 82 GLY A C 1
ATOM 657 O O . GLY A 1 82 ? 2.188 -6.384 -5.022 1.00 78.25 82 GLY A O 1
ATOM 658 N N . GLU A 1 83 ? 2.164 -4.271 -4.260 1.00 83.50 83 GLU A N 1
ATOM 659 C CA . GLU A 1 83 ? 2.420 -4.622 -2.875 1.00 83.50 83 GLU A CA 1
ATOM 660 C C . GLU A 1 83 ? 1.613 -3.710 -1.961 1.00 83.50 83 GLU A C 1
ATOM 662 O O . GLU A 1 83 ? 1.559 -2.486 -2.144 1.00 83.50 83 GLU A O 1
ATOM 667 N N . LEU A 1 84 ? 0.964 -4.318 -0.972 1.00 86.12 84 LEU A N 1
ATOM 668 C CA . LEU A 1 84 ? 0.340 -3.591 0.118 1.00 86.12 84 LEU A CA 1
ATOM 669 C C . LEU A 1 84 ? 1.436 -3.110 1.074 1.00 86.12 84 LEU A C 1
ATOM 671 O O . LEU A 1 84 ? 2.095 -3.902 1.733 1.00 86.12 84 LEU A O 1
ATOM 675 N N . ILE A 1 85 ? 1.614 -1.795 1.173 1.00 87.50 85 ILE A N 1
ATOM 676 C CA . ILE A 1 85 ? 2.646 -1.204 2.029 1.00 87.50 85 ILE A CA 1
ATOM 677 C C . ILE A 1 85 ? 2.153 -1.083 3.469 1.00 87.50 85 ILE A C 1
ATOM 679 O O . ILE A 1 85 ? 2.875 -1.408 4.413 1.00 87.50 85 ILE A O 1
ATOM 683 N N . TRP A 1 86 ? 0.944 -0.542 3.646 1.00 87.75 86 TRP A N 1
ATOM 684 C CA . TRP A 1 86 ? 0.338 -0.337 4.961 1.00 87.75 86 TRP A CA 1
ATOM 685 C C . TRP A 1 86 ? -1.170 -0.086 4.865 1.00 87.75 86 TRP A C 1
ATOM 687 O O . TRP A 1 86 ? -1.710 0.197 3.795 1.00 87.75 86 TRP A O 1
ATOM 697 N N . THR A 1 87 ? -1.840 -0.131 6.014 1.00 88.56 87 THR A N 1
ATOM 698 C CA . THR A 1 87 ? -3.284 0.086 6.167 1.00 88.56 87 THR A CA 1
ATOM 699 C C . THR A 1 87 ? -3.570 1.154 7.212 1.00 88.56 87 THR A C 1
ATOM 701 O O . THR A 1 87 ? -2.936 1.177 8.265 1.00 88.56 87 THR A O 1
ATOM 704 N N . TYR A 1 88 ? -4.564 1.993 6.951 1.00 88.50 88 TYR A N 1
ATOM 705 C CA . TYR A 1 88 ? -4.918 3.150 7.764 1.00 88.50 88 TYR A CA 1
ATOM 706 C C . TYR A 1 88 ? -6.416 3.168 8.052 1.00 88.50 88 TYR A C 1
ATOM 708 O O . TYR A 1 88 ? -7.223 2.678 7.262 1.00 88.50 88 TYR A O 1
ATOM 716 N N . THR A 1 89 ? -6.790 3.801 9.158 1.00 87.44 89 THR A N 1
ATOM 717 C CA . THR A 1 89 ? -8.190 4.094 9.501 1.00 87.44 89 THR A CA 1
ATOM 718 C C . THR A 1 89 ? -8.572 5.531 9.140 1.00 87.44 89 THR A C 1
ATOM 720 O O . THR A 1 89 ? -9.747 5.865 9.012 1.00 87.44 89 THR A O 1
ATOM 723 N N . SER A 1 90 ? -7.570 6.385 8.904 1.00 88.38 90 SER A N 1
ATOM 724 C CA . SER A 1 90 ? -7.739 7.773 8.479 1.00 88.38 90 SER A CA 1
ATOM 725 C C . SER A 1 90 ? -7.226 8.004 7.060 1.00 88.38 90 SER A C 1
ATOM 727 O O . SER A 1 90 ? -6.025 7.899 6.795 1.00 88.38 90 SER A O 1
ATOM 729 N N . LYS A 1 91 ? -8.125 8.438 6.166 1.00 91.88 91 LYS A N 1
ATOM 730 C CA . LYS A 1 91 ? -7.785 8.838 4.791 1.00 91.88 91 LYS A CA 1
ATOM 731 C C . LYS A 1 91 ? -6.684 9.895 4.753 1.00 91.88 91 LYS A C 1
ATOM 733 O O . LYS A 1 91 ? -5.733 9.774 3.994 1.00 91.88 91 LYS A O 1
ATOM 738 N N . SER A 1 92 ? -6.775 10.896 5.629 1.00 92.31 92 SER A N 1
ATOM 739 C CA . SER A 1 92 ? -5.802 11.992 5.688 1.00 92.31 92 SER A CA 1
ATOM 740 C C . SER A 1 92 ? -4.391 11.506 6.036 1.00 92.31 92 SER A C 1
ATOM 742 O O . SER A 1 92 ? -3.409 12.034 5.518 1.00 92.31 92 SER A O 1
ATOM 744 N N . ILE A 1 93 ? -4.268 10.498 6.908 1.00 91.56 93 ILE A N 1
ATOM 745 C CA . ILE A 1 93 ? -2.964 9.917 7.255 1.00 91.56 93 ILE A CA 1
ATOM 746 C C . ILE A 1 93 ? -2.442 9.070 6.089 1.00 91.56 93 ILE A C 1
ATOM 748 O O . ILE A 1 93 ? -1.271 9.201 5.734 1.00 91.56 93 ILE A O 1
ATOM 752 N N . ALA A 1 94 ? -3.307 8.275 5.452 1.00 93.12 94 ALA A N 1
ATOM 753 C CA . ALA A 1 94 ? -2.948 7.487 4.274 1.00 93.12 94 ALA A CA 1
ATOM 754 C C . ALA A 1 94 ? -2.439 8.371 3.120 1.00 93.12 94 ALA A C 1
ATOM 756 O O . ALA A 1 94 ? -1.394 8.095 2.535 1.00 93.12 94 ALA A O 1
ATOM 757 N N . GLU A 1 95 ? -3.121 9.483 2.836 1.00 95.00 95 GLU A N 1
ATOM 758 C CA . GLU A 1 95 ? -2.718 10.444 1.802 1.00 95.00 95 GLU A CA 1
ATOM 759 C C . GLU A 1 95 ? -1.383 11.119 2.138 1.00 95.00 95 GLU A C 1
ATOM 761 O O . GLU A 1 95 ? -0.525 11.263 1.268 1.00 95.00 95 GLU A O 1
ATOM 766 N N . LYS A 1 96 ? -1.148 11.474 3.409 1.00 94.62 96 LYS A N 1
ATOM 767 C CA . LYS A 1 96 ? 0.162 11.981 3.853 1.00 94.62 96 LYS A CA 1
ATOM 768 C C . LYS A 1 96 ? 1.270 10.949 3.653 1.00 94.62 96 LYS A C 1
ATOM 770 O O . LYS A 1 96 ? 2.375 11.321 3.265 1.00 94.62 96 LYS A O 1
ATOM 775 N N . ALA A 1 97 ? 0.991 9.672 3.907 1.00 94.19 97 ALA A N 1
ATOM 776 C CA . ALA A 1 97 ? 1.946 8.595 3.678 1.00 94.19 97 ALA A CA 1
ATOM 777 C C . ALA A 1 97 ? 2.274 8.417 2.193 1.00 94.19 97 ALA A C 1
ATOM 779 O O . ALA A 1 97 ? 3.449 8.326 1.833 1.00 94.19 97 ALA A O 1
ATOM 780 N N . MET A 1 98 ? 1.249 8.448 1.340 1.00 95.06 98 MET A N 1
ATOM 781 C CA . MET A 1 98 ? 1.378 8.406 -0.117 1.00 95.06 98 MET A CA 1
ATOM 782 C C . MET A 1 98 ? 2.251 9.551 -0.642 1.00 95.06 98 MET A C 1
ATOM 784 O O . MET A 1 98 ? 3.219 9.302 -1.359 1.00 95.06 98 MET A O 1
ATOM 788 N N . LEU A 1 99 ? 1.962 10.792 -0.235 1.00 93.81 99 LEU A N 1
ATOM 789 C CA . LEU A 1 99 ? 2.733 11.969 -0.647 1.00 93.81 99 LEU A CA 1
ATOM 790 C C . LEU A 1 99 ? 4.190 11.885 -0.175 1.00 93.81 99 LEU A C 1
ATOM 792 O O . LEU A 1 99 ? 5.101 12.076 -0.978 1.00 93.81 99 LEU A O 1
ATOM 796 N N . ALA A 1 100 ? 4.425 11.513 1.089 1.00 92.06 100 ALA A N 1
ATOM 797 C CA . ALA A 1 100 ? 5.777 11.356 1.626 1.00 92.06 100 ALA A CA 1
ATOM 798 C C . ALA A 1 100 ? 6.590 10.302 0.855 1.00 92.06 100 ALA A C 1
ATOM 800 O O . ALA A 1 100 ? 7.782 10.500 0.601 1.00 92.06 100 ALA A O 1
ATOM 801 N N . PHE A 1 101 ? 5.961 9.189 0.466 1.00 91.38 101 PHE A N 1
ATOM 802 C CA . PHE A 1 101 ? 6.590 8.168 -0.370 1.00 91.38 101 PHE A CA 1
ATOM 803 C C . PHE A 1 101 ? 6.937 8.733 -1.753 1.00 91.38 101 PHE A C 1
ATOM 805 O O . PHE A 1 101 ? 8.081 8.631 -2.202 1.00 91.38 101 PHE A O 1
ATOM 812 N N . GLN A 1 102 ? 5.962 9.360 -2.417 1.00 88.75 102 GLN A N 1
ATOM 813 C CA . GLN A 1 102 ? 6.107 9.888 -3.771 1.00 88.75 102 GLN A CA 1
ATOM 814 C C . GLN A 1 102 ? 7.186 10.975 -3.858 1.00 88.75 102 GLN A C 1
ATOM 816 O O . GLN A 1 102 ? 7.985 10.970 -4.798 1.00 88.75 102 GLN A O 1
ATOM 821 N N . GLU A 1 103 ? 7.258 11.871 -2.873 1.00 89.38 103 GLU A N 1
ATOM 822 C CA . GLU A 1 103 ? 8.294 12.904 -2.780 1.00 89.38 103 GLU A CA 1
ATOM 823 C C . GLU A 1 103 ? 9.694 12.292 -2.677 1.00 89.38 103 GLU A C 1
ATOM 825 O O . GLU A 1 103 ? 10.603 12.690 -3.410 1.00 89.38 103 GLU A O 1
ATOM 830 N N . GLN A 1 104 ? 9.870 11.280 -1.823 1.00 88.81 104 GLN A N 1
ATOM 831 C CA . GLN A 1 104 ? 11.159 10.609 -1.650 1.00 88.81 104 GLN A CA 1
ATOM 832 C C . GLN A 1 104 ? 11.594 9.862 -2.910 1.00 88.81 104 GLN A C 1
ATOM 834 O O . GLN A 1 104 ? 12.761 9.957 -3.294 1.00 88.81 104 GLN A O 1
ATOM 839 N N . VAL A 1 105 ? 10.679 9.169 -3.593 1.00 83.00 105 VAL A N 1
ATOM 840 C CA . VAL A 1 105 ? 10.984 8.500 -4.867 1.00 83.00 105 VAL A CA 1
ATOM 841 C C . VAL A 1 105 ? 11.336 9.518 -5.955 1.00 83.00 105 VAL A C 1
ATOM 843 O O . VAL A 1 105 ? 12.338 9.348 -6.650 1.00 83.00 105 VAL A O 1
ATOM 846 N N . SER A 1 106 ? 10.577 10.612 -6.058 1.00 80.56 106 SER A N 1
ATOM 847 C CA . SER A 1 106 ? 10.780 11.655 -7.075 1.00 80.56 106 SER A CA 1
ATOM 848 C C . SER A 1 106 ? 12.079 12.442 -6.874 1.00 80.56 106 SER A C 1
ATOM 850 O O . SER A 1 106 ? 12.740 12.818 -7.845 1.00 80.56 106 SER A O 1
ATOM 852 N N . ALA A 1 107 ? 12.473 12.681 -5.619 1.00 79.06 107 ALA A N 1
ATOM 853 C CA . ALA A 1 107 ? 13.715 13.373 -5.285 1.00 79.06 107 ALA A CA 1
ATOM 854 C C . ALA A 1 107 ? 14.954 12.606 -5.770 1.00 79.06 107 ALA A C 1
ATOM 856 O O . ALA A 1 107 ? 15.954 13.218 -6.149 1.00 79.06 107 ALA A O 1
ATOM 857 N N . HIS A 1 108 ? 14.883 11.276 -5.833 1.00 70.00 108 HIS A N 1
ATOM 858 C CA . HIS A 1 108 ? 16.006 10.445 -6.244 1.00 70.00 108 HIS A CA 1
ATOM 859 C C . HIS A 1 108 ? 16.031 10.172 -7.755 1.00 70.00 108 HIS A C 1
ATOM 861 O O . HIS A 1 108 ? 16.237 9.037 -8.178 1.00 70.00 108 HIS A O 1
ATOM 867 N N . LYS A 1 109 ? 15.849 11.221 -8.571 1.00 56.81 109 LYS A N 1
ATOM 868 C CA . LYS A 1 109 ? 15.911 11.225 -10.048 1.00 56.81 109 LYS A CA 1
ATOM 869 C C . LYS A 1 109 ? 16.911 10.191 -10.610 1.00 56.81 109 LYS A C 1
ATOM 871 O O . LYS A 1 109 ? 18.085 10.509 -10.758 1.00 56.81 109 LYS A O 1
ATOM 876 N N . GLN A 1 110 ? 16.419 8.993 -10.961 1.00 52.50 110 GLN A N 1
ATOM 877 C CA . GLN A 1 110 ? 17.125 7.810 -11.514 1.00 52.50 110 GLN A CA 1
ATOM 878 C C . GLN A 1 110 ? 17.680 6.750 -10.535 1.00 52.50 110 GLN A C 1
ATOM 880 O O . GLN A 1 110 ? 17.904 5.620 -10.962 1.00 52.50 110 GLN A O 1
ATOM 885 N N . LYS A 1 111 ? 17.855 7.027 -9.238 1.00 57.25 111 LYS A N 1
ATOM 886 C CA . LYS A 1 111 ? 18.255 6.025 -8.229 1.00 57.25 111 LYS A CA 1
ATOM 887 C C . LYS A 1 111 ? 17.079 5.757 -7.298 1.00 57.25 111 L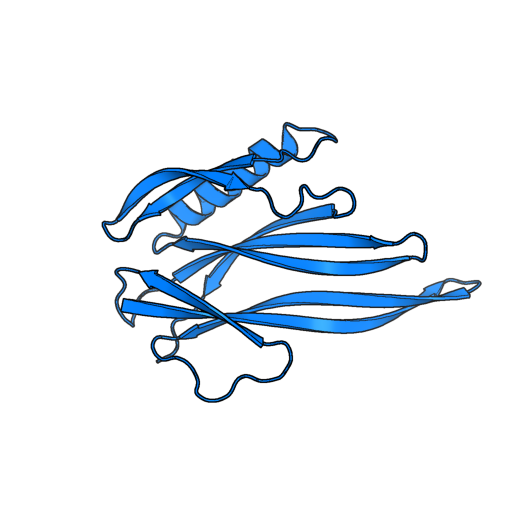YS A C 1
ATOM 889 O O . LYS A 1 111 ? 16.976 6.430 -6.285 1.00 57.25 111 LYS A O 1
ATOM 894 N N . ARG A 1 112 ? 16.177 4.816 -7.612 1.00 64.56 112 ARG A N 1
ATOM 895 C CA . ARG A 1 112 ? 15.041 4.522 -6.709 1.00 64.56 112 ARG A CA 1
ATOM 896 C C . ARG A 1 112 ? 15.561 4.350 -5.282 1.00 64.56 112 ARG A C 1
ATOM 898 O O . ARG A 1 112 ? 16.490 3.562 -5.084 1.00 64.56 112 ARG A O 1
ATOM 905 N N . PRO A 1 113 ? 15.028 5.097 -4.306 1.00 67.38 113 PRO A N 1
ATOM 906 C CA . PRO A 1 113 ? 15.522 4.992 -2.951 1.00 67.38 113 PRO A CA 1
ATOM 907 C C . PRO A 1 113 ? 15.256 3.569 -2.470 1.00 67.38 113 PRO A C 1
ATOM 909 O O . PRO A 1 113 ? 14.138 3.076 -2.600 1.00 67.38 113 PRO A O 1
ATOM 912 N N . ILE A 1 114 ? 16.292 2.916 -1.940 1.00 77.56 114 ILE A N 1
ATOM 913 C CA . ILE A 1 114 ? 16.198 1.571 -1.352 1.00 77.56 114 ILE A CA 1
ATOM 914 C C . ILE A 1 114 ? 15.265 1.615 -0.140 1.00 77.56 114 ILE A C 1
ATOM 916 O O . ILE A 1 114 ? 14.520 0.676 0.113 1.00 77.56 114 ILE A O 1
ATOM 920 N N . LYS A 1 115 ? 15.261 2.736 0.586 1.00 85.31 115 LYS A N 1
ATOM 921 C CA . LYS A 1 115 ? 14.424 2.933 1.764 1.00 85.31 115 LYS A CA 1
ATOM 922 C C . LYS A 1 115 ? 13.662 4.245 1.707 1.00 85.31 115 LYS A C 1
ATOM 924 O O . LYS A 1 115 ? 14.200 5.254 1.258 1.00 85.31 115 LYS A O 1
ATOM 929 N N . VAL A 1 116 ? 12.443 4.228 2.224 1.00 88.31 116 VAL A N 1
ATOM 930 C CA . VAL A 1 116 ? 11.550 5.385 2.330 1.00 88.31 116 VAL A CA 1
ATOM 931 C C . VAL A 1 116 ? 11.021 5.501 3.751 1.00 88.31 116 VAL A C 1
ATOM 933 O O . VAL A 1 116 ? 10.862 4.499 4.447 1.00 88.31 116 VAL A O 1
ATOM 936 N N . LYS A 1 117 ? 10.741 6.724 4.196 1.00 92.31 117 LYS A N 1
ATOM 937 C CA . LYS A 1 117 ? 10.133 6.987 5.503 1.00 92.31 117 LYS A CA 1
ATOM 938 C C . LYS A 1 117 ? 8.712 7.483 5.329 1.00 92.31 117 LYS A C 1
ATOM 940 O O . LYS A 1 117 ? 8.517 8.555 4.765 1.00 92.31 117 LYS A O 1
ATOM 945 N N . ILE A 1 118 ? 7.735 6.743 5.834 1.00 92.62 118 ILE A N 1
ATOM 946 C CA . ILE A 1 118 ? 6.329 7.148 5.767 1.00 92.62 118 ILE A CA 1
ATOM 947 C C . ILE A 1 118 ? 5.708 7.204 7.164 1.00 92.62 118 ILE A C 1
ATOM 949 O O . ILE A 1 118 ? 6.108 6.432 8.042 1.00 92.62 118 ILE A O 1
ATOM 953 N N . PRO A 1 119 ? 4.740 8.104 7.404 1.00 91.94 119 PRO A N 1
ATOM 954 C CA . PRO A 1 119 ? 3.882 8.010 8.571 1.00 91.94 119 PRO A CA 1
ATOM 955 C C . PRO A 1 119 ? 3.059 6.720 8.500 1.00 91.94 119 PRO A C 1
ATOM 957 O O . PRO A 1 119 ? 2.379 6.457 7.507 1.00 91.94 119 PRO A O 1
ATOM 960 N N . ILE A 1 120 ? 3.105 5.928 9.563 1.00 89.06 120 ILE A N 1
ATOM 961 C CA . ILE A 1 120 ? 2.221 4.784 9.764 1.00 89.06 120 ILE A CA 1
ATOM 962 C C . ILE A 1 120 ? 1.327 5.041 10.968 1.00 89.06 120 ILE A C 1
ATOM 964 O O . ILE A 1 120 ? 1.756 5.633 11.958 1.00 89.06 120 ILE A O 1
ATOM 968 N N . GLU A 1 121 ? 0.082 4.601 10.862 1.00 84.06 121 GLU A N 1
ATOM 969 C CA . GLU A 1 121 ? -0.861 4.588 11.972 1.00 84.06 121 GLU A CA 1
ATOM 970 C C . GLU A 1 121 ? -0.725 3.253 12.713 1.00 84.06 121 GLU A C 1
ATOM 972 O O . GLU A 1 121 ? -0.763 2.185 12.094 1.00 84.06 121 GLU A O 1
ATOM 977 N N . LEU A 1 122 ? -0.506 3.326 14.024 1.00 81.62 122 LEU A N 1
ATOM 978 C CA . LEU A 1 122 ? -0.452 2.181 14.927 1.00 81.62 122 LEU A CA 1
ATOM 979 C C . LEU A 1 122 ? -1.840 1.880 15.513 1.00 81.62 122 LEU A C 1
ATOM 981 O O . LEU A 1 122 ? -2.751 2.704 15.463 1.00 81.62 122 LEU A O 1
ATOM 985 N N . ASP A 1 123 ? -1.985 0.713 16.147 1.00 72.56 123 ASP A N 1
ATOM 986 C CA . ASP A 1 123 ? -3.247 0.249 16.751 1.00 72.56 123 ASP A CA 1
ATOM 987 C C . ASP A 1 123 ? -3.867 1.233 17.761 1.00 72.56 123 ASP A C 1
ATOM 989 O O . ASP A 1 123 ? -5.085 1.293 17.919 1.00 72.56 123 ASP A O 1
ATOM 993 N N . ASN A 1 124 ? -3.043 2.017 18.454 1.00 71.69 124 ASN A N 1
ATOM 994 C CA . ASN A 1 124 ? -3.463 3.042 19.413 1.00 71.69 124 ASN A CA 1
ATOM 995 C C . ASN A 1 124 ? -3.770 4.404 18.758 1.00 71.69 124 ASN A C 1
ATOM 997 O O . ASN A 1 124 ? -3.918 5.392 19.477 1.00 71.69 124 ASN A O 1
ATOM 1001 N N . LYS A 1 125 ? -3.854 4.470 17.420 1.00 74.50 125 LYS A N 1
ATOM 1002 C CA . LYS A 1 125 ? -3.979 5.700 16.614 1.00 74.50 125 LYS A CA 1
ATOM 1003 C C . LYS A 1 125 ? -2.793 6.658 16.748 1.00 74.50 125 LYS A C 1
ATOM 1005 O O . LYS A 1 125 ? -2.871 7.819 16.346 1.00 74.50 125 LYS A O 1
ATOM 1010 N N . GLU A 1 126 ? -1.685 6.185 17.309 1.00 83.50 126 GLU A N 1
ATOM 1011 C CA . GLU A 1 126 ? -0.426 6.912 17.282 1.00 83.50 126 GLU A CA 1
ATOM 1012 C C . GLU A 1 126 ? 0.142 6.889 15.865 1.00 83.50 126 GLU A C 1
ATOM 1014 O O . GLU A 1 126 ? 0.044 5.888 15.153 1.00 83.50 126 GLU A O 1
ATOM 1019 N N . VAL A 1 127 ? 0.743 8.004 15.457 1.00 87.25 127 VAL A N 1
ATOM 1020 C CA . VAL A 1 127 ? 1.382 8.127 14.150 1.00 87.25 127 VAL A CA 1
ATOM 1021 C C . VAL A 1 127 ? 2.880 8.229 14.351 1.00 87.25 127 VAL A C 1
ATOM 1023 O O . VAL A 1 127 ? 3.363 9.189 14.950 1.00 87.25 127 VAL A O 1
ATOM 1026 N N . ILE A 1 128 ? 3.616 7.260 13.810 1.00 89.88 128 ILE A N 1
ATOM 1027 C CA . ILE A 1 128 ? 5.081 7.250 13.840 1.00 89.88 128 ILE A CA 1
ATOM 1028 C C . ILE A 1 128 ? 5.645 7.266 12.423 1.00 89.88 128 ILE A C 1
ATOM 1030 O O . ILE A 1 128 ? 5.015 6.784 11.485 1.00 89.88 128 ILE A O 1
ATOM 1034 N N . LEU A 1 129 ? 6.857 7.793 12.259 1.00 92.94 129 LEU A N 1
ATOM 1035 C CA . LEU A 1 129 ? 7.600 7.646 11.009 1.00 92.94 129 LEU A CA 1
ATOM 1036 C C . LEU A 1 129 ? 8.304 6.291 10.999 1.00 92.94 129 LEU A C 1
ATOM 1038 O O . LEU A 1 129 ? 9.172 6.035 11.834 1.00 92.94 129 LEU A O 1
ATOM 1042 N N . LYS A 1 130 ? 7.961 5.444 10.030 1.00 90.75 130 LYS A N 1
ATOM 1043 C CA . LYS A 1 130 ? 8.603 4.145 9.830 1.00 90.75 130 LYS A CA 1
ATOM 1044 C C . LYS A 1 130 ? 9.431 4.154 8.557 1.00 90.75 130 LYS A C 1
ATOM 1046 O O . LYS A 1 130 ? 8.968 4.585 7.505 1.00 90.75 130 LYS A O 1
ATOM 1051 N N . GLU A 1 131 ? 10.661 3.665 8.675 1.00 91.94 131 GLU A N 1
ATOM 1052 C CA . GLU A 1 131 ? 11.511 3.357 7.530 1.00 91.94 131 GLU A CA 1
ATOM 1053 C C . GLU A 1 131 ? 11.114 1.991 6.962 1.00 91.94 131 GLU A C 1
ATOM 1055 O O . GLU A 1 131 ? 11.045 1.002 7.695 1.00 91.94 131 GLU A O 1
ATOM 1060 N N . LEU A 1 132 ? 10.841 1.948 5.663 1.00 86.50 132 LEU A N 1
ATOM 1061 C CA . LEU A 1 132 ? 10.449 0.757 4.922 1.00 86.50 132 LEU A CA 1
ATOM 1062 C C . LEU A 1 132 ? 11.394 0.566 3.740 1.00 86.50 132 LEU A C 1
ATOM 1064 O O . LEU A 1 132 ? 11.853 1.541 3.139 1.00 86.50 132 LEU A O 1
ATOM 1068 N N . GLN A 1 133 ? 11.669 -0.692 3.405 1.00 84.56 133 GLN A N 1
ATOM 1069 C CA . GLN A 1 133 ? 12.286 -1.038 2.130 1.00 84.56 133 GLN A CA 1
ATOM 1070 C C . GLN A 1 133 ? 11.300 -0.675 1.016 1.00 84.56 133 GLN A C 1
ATOM 1072 O O . GLN A 1 133 ? 10.120 -0.979 1.138 1.00 84.56 133 GLN A O 1
ATOM 1077 N N . ASN A 1 134 ? 11.763 -0.017 -0.043 1.00 81.94 134 ASN A N 1
ATOM 1078 C CA . ASN A 1 134 ? 10.958 0.242 -1.232 1.00 81.94 134 ASN A CA 1
ATOM 1079 C C . ASN A 1 134 ? 10.964 -1.015 -2.117 1.00 81.94 134 ASN A C 1
ATOM 1081 O O . ASN A 1 134 ? 12.029 -1.337 -2.659 1.00 81.94 134 ASN A O 1
ATOM 1085 N N . PRO A 1 135 ? 9.828 -1.703 -2.309 1.00 75.69 135 PRO A N 1
ATOM 1086 C CA . PRO A 1 135 ? 9.775 -2.897 -3.150 1.00 75.69 135 PRO A CA 1
ATOM 1087 C C . PRO A 1 135 ? 10.252 -2.656 -4.586 1.00 75.69 135 PRO A C 1
ATOM 1089 O O . PRO A 1 135 ? 11.005 -3.453 -5.131 1.00 75.69 135 PRO A O 1
ATOM 1092 N N . ALA A 1 136 ? 9.951 -1.483 -5.154 1.00 76.44 136 ALA A N 1
ATOM 1093 C CA . ALA A 1 136 ? 10.313 -1.116 -6.527 1.00 76.44 136 ALA A CA 1
ATOM 1094 C C . ALA A 1 136 ? 11.784 -0.667 -6.702 1.00 76.44 136 ALA A C 1
ATOM 1096 O O . ALA A 1 136 ? 12.134 -0.025 -7.703 1.00 76.44 136 ALA A O 1
ATOM 1097 N N . SER A 1 137 ? 12.641 -0.916 -5.703 1.00 75.38 137 SER A N 1
ATOM 1098 C CA . SER A 1 137 ? 14.069 -0.566 -5.733 1.00 75.38 137 SER A CA 1
ATOM 1099 C C . SER A 1 137 ? 14.982 -1.693 -6.223 1.00 75.38 137 SER A C 1
ATOM 1101 O O . SER A 1 137 ? 16.180 -1.450 -6.388 1.00 75.38 137 SER A O 1
ATOM 1103 N N . ASN A 1 138 ? 14.449 -2.888 -6.501 1.00 70.50 138 ASN A N 1
ATOM 1104 C CA . ASN A 1 138 ? 15.242 -3.959 -7.100 1.00 70.50 138 ASN A CA 1
ATOM 1105 C C . ASN A 1 138 ? 15.663 -3.576 -8.529 1.00 70.50 138 ASN A C 1
ATOM 1107 O O . ASN A 1 138 ? 14.952 -2.869 -9.249 1.00 70.50 138 ASN A O 1
ATOM 1111 N N . GLY A 1 139 ? 16.866 -4.002 -8.922 1.00 59.75 139 GLY A N 1
ATOM 1112 C CA . GLY A 1 139 ? 17.486 -3.648 -10.200 1.00 59.75 139 GLY A CA 1
ATOM 1113 C C . GLY A 1 139 ? 16.798 -4.322 -11.387 1.00 59.75 139 GLY A C 1
ATOM 1114 O O . GLY A 1 139 ? 17.300 -5.320 -11.884 1.00 59.75 139 GLY A O 1
ATOM 1115 N N . GLY A 1 140 ? 15.658 -3.785 -11.819 1.00 68.62 140 GLY A N 1
ATOM 1116 C CA . GLY A 1 140 ? 14.876 -4.281 -12.959 1.00 68.62 140 GLY A CA 1
ATOM 1117 C C . GLY A 1 140 ? 13.410 -3.847 -12.921 1.00 68.62 140 GLY A C 1
ATOM 1118 O O . GLY A 1 140 ? 12.805 -3.633 -13.967 1.00 68.62 140 GLY A O 1
ATOM 1119 N N . ASP A 1 141 ? 12.867 -3.627 -11.722 1.00 73.94 141 ASP A N 1
ATOM 1120 C CA . ASP A 1 141 ? 11.515 -3.096 -11.547 1.00 73.94 141 ASP A CA 1
ATOM 1121 C C . ASP A 1 141 ? 11.440 -1.646 -12.051 1.00 73.94 141 ASP A C 1
ATOM 1123 O O . ASP A 1 141 ? 12.469 -0.990 -12.194 1.00 73.94 141 ASP A O 1
ATOM 1127 N N . HIS A 1 142 ? 10.240 -1.088 -12.222 1.00 75.69 142 HIS A N 1
ATOM 1128 C CA . HIS A 1 142 ? 9.859 0.271 -12.620 1.00 75.69 142 HIS A CA 1
ATOM 1129 C C . HIS A 1 142 ? 8.769 0.797 -11.700 1.00 75.69 142 HIS A C 1
ATOM 1131 O O . HIS A 1 142 ? 7.684 0.253 -11.650 1.00 75.69 142 HIS A O 1
ATOM 1137 N N . PHE A 1 143 ? 9.072 1.844 -10.925 1.00 78.56 143 PHE A N 1
ATOM 1138 C CA . PHE A 1 143 ? 8.046 2.513 -10.134 1.00 78.56 143 PHE A CA 1
ATOM 1139 C C . PHE A 1 143 ? 7.020 3.139 -11.080 1.00 78.56 143 PHE A C 1
ATOM 1141 O O . PHE A 1 143 ? 7.384 4.029 -11.852 1.00 78.56 143 PHE A O 1
ATOM 1148 N N . ASP A 1 144 ? 5.764 2.708 -10.971 1.00 78.88 144 ASP A N 1
ATOM 1149 C CA . ASP A 1 144 ? 4.673 3.247 -11.780 1.00 78.88 144 ASP A CA 1
ATOM 1150 C C . ASP A 1 144 ? 3.918 4.313 -10.989 1.00 78.88 144 ASP A C 1
ATOM 1152 O O . ASP A 1 144 ? 3.845 5.477 -11.390 1.00 78.88 144 ASP A O 1
ATOM 1156 N N . ARG A 1 145 ? 3.359 3.916 -9.840 1.00 85.00 145 ARG A N 1
ATOM 1157 C CA . ARG A 1 145 ? 2.594 4.795 -8.950 1.00 85.00 145 ARG A CA 1
ATOM 1158 C C . ARG A 1 145 ? 2.420 4.193 -7.564 1.00 85.00 145 ARG A C 1
ATOM 1160 O O . ARG A 1 145 ? 2.568 2.992 -7.354 1.00 85.00 145 ARG A O 1
ATOM 1167 N N . ILE A 1 146 ? 2.034 5.048 -6.630 1.00 89.19 146 ILE A N 1
ATOM 1168 C CA . ILE A 1 146 ? 1.548 4.661 -5.312 1.00 89.19 146 ILE A CA 1
ATOM 1169 C C . ILE A 1 146 ? 0.169 5.288 -5.116 1.00 89.19 146 ILE A C 1
ATOM 1171 O O . ILE A 1 146 ? -0.010 6.469 -5.405 1.00 89.19 146 ILE A O 1
ATOM 1175 N N . ASP A 1 147 ? -0.795 4.491 -4.663 1.00 90.69 147 ASP A N 1
ATOM 1176 C CA . ASP A 1 147 ? -2.198 4.886 -4.554 1.00 90.69 147 ASP A CA 1
ATOM 1177 C C . ASP A 1 147 ? -2.727 4.616 -3.137 1.00 90.69 147 ASP A C 1
ATOM 1179 O O . ASP A 1 147 ? -2.327 3.649 -2.480 1.00 90.69 147 ASP A O 1
ATOM 1183 N N . VAL A 1 148 ? -3.677 5.439 -2.686 1.00 91.75 148 VAL A N 1
ATOM 1184 C CA . VAL A 1 148 ? -4.530 5.124 -1.532 1.00 91.75 148 VAL A CA 1
ATOM 1185 C C . VAL A 1 148 ? -5.841 4.551 -2.048 1.00 91.75 148 VAL A C 1
ATOM 1187 O O . VAL A 1 148 ? -6.577 5.220 -2.773 1.00 91.75 148 VAL A O 1
ATOM 1190 N N . ILE A 1 149 ? -6.137 3.316 -1.661 1.00 90.19 149 ILE A N 1
ATOM 1191 C CA . ILE A 1 149 ? -7.342 2.597 -2.065 1.00 90.19 149 ILE A CA 1
ATOM 1192 C C . ILE A 1 149 ? -8.273 2.495 -0.863 1.00 90.19 149 ILE A C 1
ATOM 1194 O O . ILE A 1 149 ? -7.866 2.075 0.219 1.00 90.19 149 ILE A O 1
ATOM 1198 N N . GLU A 1 150 ? -9.529 2.882 -1.057 1.00 90.44 150 GLU A N 1
ATOM 1199 C CA . GLU A 1 150 ? -10.586 2.630 -0.085 1.00 90.44 150 GLU A CA 1
ATOM 1200 C C . GLU A 1 150 ? -10.978 1.151 -0.141 1.00 90.44 150 GLU A C 1
ATOM 1202 O O . GLU A 1 150 ? -11.343 0.638 -1.199 1.00 90.44 150 GLU A O 1
ATOM 1207 N N . VAL A 1 151 ? -10.869 0.458 0.990 1.00 86.12 151 VAL A N 1
ATOM 1208 C CA . VAL A 1 151 ? -11.120 -0.977 1.097 1.00 86.12 151 VAL A CA 1
ATOM 1209 C C . VAL A 1 151 ? -12.336 -1.198 1.997 1.00 86.12 151 VAL A C 1
ATOM 1211 O O . VAL A 1 151 ? -12.264 -0.920 3.201 1.00 86.12 151 VAL A O 1
ATOM 1214 N N . PRO A 1 152 ? -13.458 -1.700 1.452 1.00 81.38 152 PRO A N 1
ATOM 1215 C CA . PRO A 1 152 ? -14.628 -2.009 2.258 1.00 81.38 152 PRO A CA 1
ATOM 1216 C C . PRO A 1 152 ? -14.355 -3.213 3.167 1.00 81.38 152 PRO A C 1
ATOM 1218 O O . PRO A 1 152 ? -13.697 -4.179 2.762 1.00 81.38 152 PRO A O 1
ATOM 1221 N N . ILE A 1 153 ? -14.894 -3.161 4.388 1.00 83.44 153 ILE A N 1
ATOM 1222 C CA . ILE A 1 153 ? -14.889 -4.299 5.308 1.00 83.44 153 ILE A CA 1
ATOM 1223 C C . ILE A 1 153 ? -16.028 -5.255 4.931 1.00 83.44 153 ILE A C 1
ATOM 1225 O O . ILE A 1 153 ? -17.190 -4.861 4.850 1.00 83.44 153 ILE A O 1
ATOM 1229 N N . ILE A 1 154 ? -15.686 -6.524 4.729 1.00 81.31 154 ILE A N 1
ATOM 1230 C CA . ILE A 1 154 ? -16.595 -7.626 4.416 1.00 81.31 154 ILE A CA 1
ATOM 1231 C C . ILE A 1 154 ? -16.691 -8.531 5.655 1.00 81.31 154 ILE A C 1
ATOM 1233 O O . ILE A 1 154 ? -15.670 -8.955 6.214 1.00 81.31 154 ILE A O 1
ATOM 1237 N N . GLN A 1 155 ? -17.924 -8.777 6.107 1.00 76.50 155 GLN A N 1
ATOM 1238 C CA . GLN A 1 155 ? -18.246 -9.538 7.324 1.00 76.50 155 GLN A CA 1
ATOM 1239 C C . GLN A 1 155 ? -18.357 -11.045 7.083 1.00 76.50 155 GLN A C 1
ATOM 1241 O O . GLN A 1 155 ? -18.875 -11.436 6.015 1.00 76.50 155 GLN A O 1
#

Secondary structure (DSSP, 8-state):
-EEEEEEEEEEEEEEEE-SS-EEEEEEEEEEEEEEESS--S-PPTTEEEEEEE----TT--EEEEEEEEEEE-TTS-EEEEEEEEEEES-HHHHHHHHHHHHHHHHHTTTS--SEEEEEEE-TTS-EEEEEEE-GGGSTTEEEEEEEEEEE-EE-

Organism: Vibrio metschnikovii (NCBI:txid28172)

Sequence (155 aa):
MNLYILTEEVTRDVVAKEVYWDNWGTITDYSLSGAYIKKPELLKPGHQMEQYKLSIDAECTVYALVLRYSEIDSFGSNSGKGELIWTYTSKSIAEKAMLAFQEQVSAHKQKRPIKVKIPIELDNKEVILKELQNPASNGGDHFDRIDVIEVPIIQ